Protein AF-A0A382W7L1-F1 (afdb_monomer_lite)

Organism: NCBI:txid408172

Foldseek 3Di:
DPPPPDDPVNLVPDDPVVNVVVVVVVVVVVVVVVVVVVVVVVVVVD

Radius of gyration: 14.97 Å; chains: 1; bounding box: 31×15×42 Å

Sequence (46 aa):
MQHHKYSLTELDDMMPWEREIYIKLLLQHLEEEKMKAKERESRMKR

Secondary structure (DSSP, 8-state):
-----S-HHHHHSS-HHHHHHHHHHHHHHHHHHHHHHHHHHHHHT-

pLDDT: mean 82.8, std 13.41, range [47.94, 96.25]

Structure (mmCIF, N/CA/C/O backbone):
data_AF-A0A382W7L1-F1
#
_entry.id   AF-A0A382W7L1-F1
#
loop_
_atom_site.group_PDB
_atom_site.id
_atom_site.type_symbol
_atom_site.label_atom_id
_atom_site.label_alt_id
_atom_site.label_comp_id
_atom_site.label_asym_id
_atom_site.label_entity_id
_atom_site.label_seq_id
_atom_site.pdbx_PDB_ins_code
_atom_site.Cartn_x
_atom_site.Cartn_y
_atom_site.Cartn_z
_atom_site.occupancy
_atom_site.B_iso_or_equiv
_atom_site.auth_seq_id
_atom_site.auth_comp_id
_atom_site.auth_asym_id
_atom_site.auth_atom_id
_atom_site.pdbx_PDB_model_num
ATOM 1 N N . MET A 1 1 ? -10.184 9.479 -4.648 1.00 47.94 1 MET A N 1
ATOM 2 C CA . MET A 1 1 ? -8.883 8.809 -4.453 1.00 47.94 1 MET A CA 1
ATOM 3 C C . MET A 1 1 ? -8.459 8.153 -5.764 1.00 47.94 1 MET A C 1
ATOM 5 O O . MET A 1 1 ? -8.738 6.985 -5.977 1.00 47.94 1 MET A O 1
ATOM 9 N N . GLN A 1 2 ? -7.857 8.918 -6.681 1.00 49.06 2 GLN A N 1
ATOM 10 C CA . GLN A 1 2 ? -7.207 8.380 -7.885 1.00 49.06 2 GLN A CA 1
ATOM 11 C C . GLN A 1 2 ? -5.754 8.022 -7.525 1.00 49.06 2 GLN A C 1
ATOM 13 O O . GLN A 1 2 ? -4.820 8.718 -7.909 1.00 49.06 2 GLN A O 1
ATOM 18 N N . HIS A 1 3 ? -5.560 6.984 -6.705 1.00 52.31 3 HIS A N 1
ATOM 19 C CA . HIS A 1 3 ? -4.227 6.531 -6.266 1.00 52.31 3 HIS A CA 1
ATOM 20 C C . HIS A 1 3 ? -3.579 5.522 -7.225 1.00 52.31 3 HIS A C 1
ATOM 22 O O . HIS A 1 3 ? -2.726 4.738 -6.825 1.00 52.31 3 HIS A O 1
ATOM 28 N N . HIS A 1 4 ? -3.925 5.584 -8.509 1.00 57.22 4 HIS A N 1
ATOM 29 C CA . HIS A 1 4 ? -3.225 4.865 -9.568 1.00 57.22 4 HIS A CA 1
ATOM 30 C C . HIS A 1 4 ? -2.821 5.889 -10.626 1.00 57.22 4 HIS A C 1
ATOM 32 O O . HIS A 1 4 ? -3.561 6.158 -11.565 1.00 57.22 4 HIS A O 1
ATOM 38 N N . LYS A 1 5 ? -1.674 6.543 -10.398 1.00 63.56 5 LYS A N 1
ATOM 39 C CA . LYS A 1 5 ? -1.050 7.448 -11.379 1.00 63.56 5 LYS A CA 1
ATOM 40 C C . LYS A 1 5 ? -0.375 6.697 -12.530 1.00 63.56 5 LYS A C 1
ATOM 42 O O . LYS A 1 5 ? 0.056 7.347 -13.469 1.00 63.56 5 LYS A O 1
ATOM 47 N N . TYR A 1 6 ? -0.289 5.372 -12.429 1.00 66.88 6 TYR A N 1
ATOM 48 C CA . TYR A 1 6 ? 0.230 4.497 -13.466 1.00 66.88 6 TYR A CA 1
ATOM 49 C C . TYR A 1 6 ? -0.931 3.707 -14.060 1.00 66.88 6 TYR A C 1
ATOM 51 O O . TYR A 1 6 ? -1.711 3.077 -13.339 1.00 66.88 6 TYR A O 1
ATOM 59 N N . SER A 1 7 ? -1.057 3.781 -15.374 1.00 76.25 7 SER A N 1
ATOM 60 C CA . SER A 1 7 ? -1.867 2.888 -16.185 1.00 76.25 7 SER A CA 1
ATOM 61 C C . SER A 1 7 ? -1.299 1.466 -16.147 1.00 76.25 7 SER A C 1
ATOM 63 O O . SER A 1 7 ? -0.132 1.250 -15.821 1.00 76.25 7 SER A O 1
ATOM 65 N N . LEU A 1 8 ? -2.128 0.476 -16.491 1.00 69.19 8 LEU A N 1
ATOM 66 C CA . LEU A 1 8 ? -1.697 -0.925 -16.555 1.00 69.19 8 LEU A CA 1
ATOM 67 C C . LEU A 1 8 ? -0.514 -1.115 -17.518 1.00 69.19 8 LEU A C 1
ATOM 69 O O . LEU A 1 8 ? 0.404 -1.858 -17.205 1.00 69.19 8 LEU A O 1
ATOM 73 N N . THR A 1 9 ? -0.491 -0.370 -18.625 1.00 74.94 9 THR A N 1
ATOM 74 C CA . THR A 1 9 ? 0.618 -0.370 -19.588 1.00 74.94 9 THR A CA 1
ATOM 75 C C . THR A 1 9 ? 1.918 0.154 -18.973 1.00 74.94 9 THR A C 1
ATOM 77 O O . THR A 1 9 ? 2.965 -0.451 -19.154 1.00 74.94 9 THR A O 1
ATOM 80 N N . GLU A 1 10 ? 1.860 1.222 -18.173 1.00 72.75 10 GLU A N 1
ATOM 81 C CA . GLU A 1 10 ? 3.049 1.758 -17.493 1.00 72.75 10 GLU A CA 1
ATOM 82 C C . GLU A 1 10 ? 3.595 0.799 -16.422 1.00 72.75 10 GLU A C 1
ATOM 84 O O . GLU A 1 10 ? 4.793 0.797 -16.163 1.00 72.75 10 GLU A O 1
ATOM 89 N N . LEU A 1 11 ? 2.744 -0.035 -15.812 1.00 72.06 11 LEU A N 1
ATOM 90 C CA . LEU A 1 11 ? 3.175 -1.075 -14.867 1.00 72.06 11 LEU A CA 1
ATOM 91 C C . LEU A 1 11 ? 3.795 -2.299 -15.559 1.00 72.06 11 LEU A C 1
ATOM 93 O O . LEU A 1 11 ? 4.635 -2.977 -14.956 1.00 72.06 11 LEU A O 1
ATOM 97 N N . ASP A 1 12 ? 3.382 -2.584 -16.793 1.00 72.00 12 ASP A N 1
ATOM 98 C CA . ASP A 1 12 ? 3.939 -3.666 -17.610 1.00 72.00 12 ASP A CA 1
ATOM 99 C C . ASP A 1 12 ? 5.306 -3.282 -18.197 1.00 72.00 12 ASP A C 1
ATOM 101 O O . ASP A 1 12 ? 6.206 -4.122 -18.237 1.00 72.00 12 ASP A O 1
ATOM 105 N N . 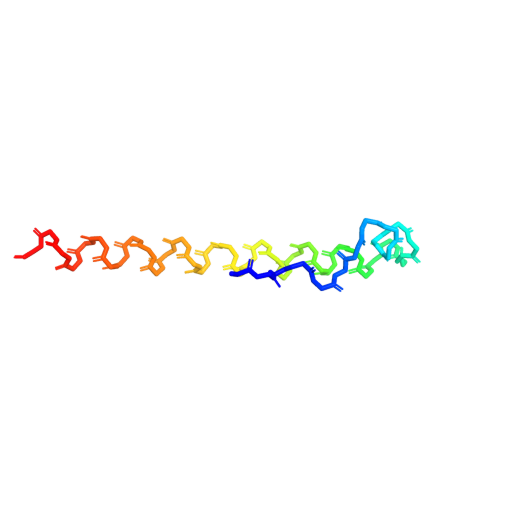ASP A 1 13 ? 5.492 -2.007 -18.552 1.00 80.00 13 ASP A N 1
ATOM 106 C CA . ASP A 1 13 ? 6.768 -1.466 -19.044 1.00 80.00 13 ASP A CA 1
ATOM 107 C C . ASP A 1 13 ? 7.794 -1.198 -17.922 1.00 80.00 13 ASP A C 1
ATOM 109 O O . ASP A 1 13 ? 8.974 -0.954 -18.190 1.00 80.00 13 ASP A O 1
ATOM 113 N N . MET A 1 14 ? 7.378 -1.256 -16.651 1.00 80.94 14 MET A N 1
ATOM 114 C CA . MET A 1 14 ? 8.273 -1.106 -15.501 1.00 80.94 14 MET A CA 1
ATOM 115 C C . MET A 1 14 ? 9.253 -2.273 -15.376 1.00 80.94 14 MET A C 1
ATOM 117 O O . MET A 1 14 ? 8.892 -3.452 -15.489 1.00 80.94 14 MET A O 1
ATOM 121 N N . MET A 1 15 ? 10.492 -1.955 -14.989 1.00 81.94 15 MET A N 1
ATOM 122 C CA . MET A 1 15 ? 11.457 -2.990 -14.640 1.00 81.94 15 MET A CA 1
ATOM 123 C C . MET A 1 15 ? 10.917 -3.842 -13.476 1.00 81.94 15 MET A C 1
ATOM 125 O O . MET A 1 15 ? 10.318 -3.296 -12.543 1.00 81.94 15 MET A O 1
ATOM 129 N N . PRO A 1 16 ? 11.147 -5.174 -13.462 1.00 79.44 16 PRO A N 1
ATOM 130 C CA . PRO A 1 16 ? 10.540 -6.066 -12.470 1.00 79.44 16 PRO A CA 1
ATOM 131 C C . PRO A 1 16 ? 10.739 -5.630 -11.012 1.00 79.44 16 PRO A C 1
ATOM 133 O O . PRO A 1 16 ? 9.829 -5.769 -10.198 1.00 79.44 16 PRO A O 1
ATOM 136 N N . TRP A 1 17 ? 11.895 -5.042 -10.700 1.00 89.75 17 TRP A N 1
ATOM 137 C CA . TRP A 1 17 ? 12.236 -4.565 -9.361 1.00 89.75 17 TRP A CA 1
ATOM 138 C C . TRP A 1 17 ? 11.505 -3.266 -8.969 1.00 89.75 17 TRP A C 1
ATOM 140 O O . TRP A 1 17 ? 11.125 -3.109 -7.809 1.00 89.75 17 TRP A O 1
ATOM 150 N N . GLU A 1 18 ? 11.255 -2.350 -9.911 1.00 85.94 18 GLU A N 1
ATOM 151 C CA . GLU A 1 18 ? 10.519 -1.100 -9.650 1.00 85.94 18 GLU A CA 1
ATOM 152 C C . GLU A 1 18 ? 9.061 -1.398 -9.314 1.00 85.94 18 GLU A C 1
ATOM 154 O O . GLU A 1 18 ? 8.509 -0.847 -8.358 1.00 85.94 18 GLU A O 1
ATOM 159 N N . ARG A 1 19 ? 8.461 -2.348 -10.042 1.00 84.38 19 ARG A N 1
ATOM 160 C CA . ARG A 1 19 ? 7.106 -2.830 -9.772 1.00 84.38 19 ARG A CA 1
ATOM 161 C C . ARG A 1 19 ? 6.989 -3.423 -8.368 1.00 84.38 19 ARG A C 1
ATOM 163 O O . ARG A 1 19 ? 6.021 -3.139 -7.666 1.00 84.38 19 ARG A O 1
ATOM 170 N N . GLU A 1 20 ? 7.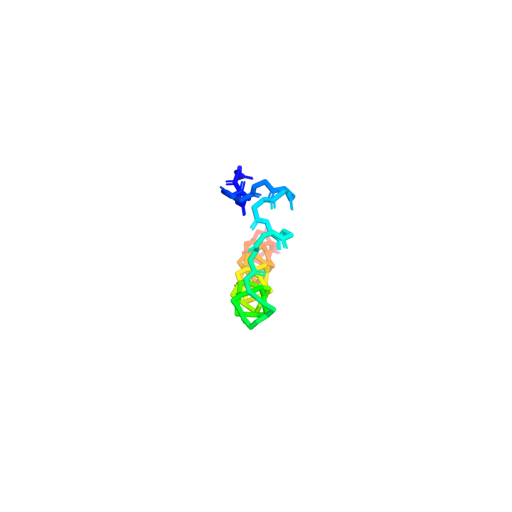970 -4.208 -7.922 1.00 88.94 20 GLU A N 1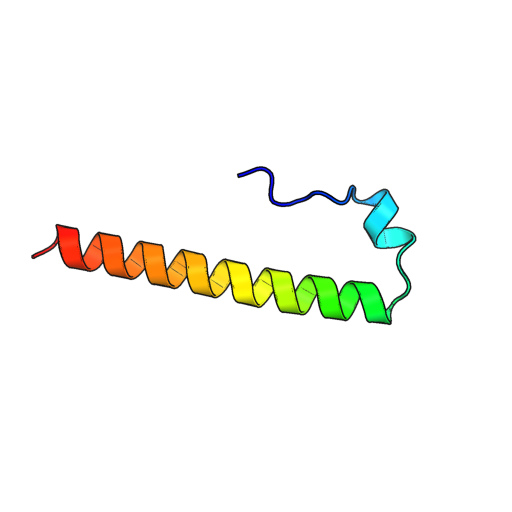
ATOM 171 C CA . GLU A 1 20 ? 7.976 -4.754 -6.558 1.00 88.94 20 GLU A CA 1
ATOM 172 C C . GLU A 1 20 ? 8.024 -3.659 -5.485 1.00 88.94 20 GLU A C 1
ATOM 174 O O . GLU A 1 20 ? 7.323 -3.754 -4.475 1.00 88.94 20 GLU A O 1
ATOM 179 N N . ILE A 1 21 ? 8.824 -2.608 -5.694 1.00 90.00 21 ILE A N 1
ATOM 180 C CA . ILE A 1 21 ? 8.885 -1.460 -4.779 1.00 90.00 21 ILE A CA 1
ATOM 181 C C . ILE A 1 21 ? 7.548 -0.716 -4.771 1.00 90.00 21 ILE A C 1
ATOM 183 O O . ILE A 1 21 ? 7.023 -0.426 -3.695 1.00 90.00 21 ILE A O 1
ATOM 187 N N . TYR A 1 22 ? 6.965 -0.455 -5.942 1.00 86.88 22 TYR A N 1
ATOM 188 C CA . TYR A 1 22 ? 5.667 0.209 -6.046 1.00 86.88 22 TYR A CA 1
ATOM 189 C C . TYR A 1 22 ? 4.568 -0.576 -5.321 1.00 86.88 22 TYR A C 1
ATOM 191 O O . TYR A 1 22 ? 3.822 -0.002 -4.528 1.00 86.88 22 TYR A O 1
ATOM 199 N N . ILE A 1 23 ? 4.511 -1.898 -5.516 1.00 88.50 23 ILE A N 1
ATOM 200 C CA . ILE A 1 23 ? 3.559 -2.774 -4.821 1.00 88.50 23 ILE A CA 1
ATOM 201 C C . ILE A 1 23 ? 3.770 -2.712 -3.305 1.00 88.50 23 ILE A C 1
ATOM 203 O O . ILE A 1 23 ? 2.796 -2.586 -2.565 1.00 88.50 23 ILE A O 1
ATOM 207 N N . LYS A 1 24 ? 5.019 -2.752 -2.822 1.00 92.81 24 LYS A N 1
ATOM 208 C CA . LYS A 1 24 ? 5.318 -2.638 -1.382 1.00 92.81 24 LYS A CA 1
ATOM 209 C C . LYS A 1 24 ? 4.820 -1.315 -0.798 1.00 92.81 24 LYS A C 1
ATOM 211 O O . LYS A 1 24 ? 4.160 -1.322 0.239 1.00 92.81 24 LYS A O 1
ATOM 216 N N . LEU A 1 25 ? 5.087 -0.198 -1.476 1.00 92.56 25 LEU A N 1
ATOM 217 C CA . LEU A 1 25 ? 4.622 1.126 -1.051 1.00 92.56 25 LEU A CA 1
ATOM 218 C C . LEU A 1 25 ? 3.092 1.228 -1.074 1.00 92.56 25 LEU A C 1
ATOM 220 O O . LEU A 1 25 ? 2.493 1.785 -0.155 1.00 92.56 25 LEU A O 1
ATOM 224 N N . LEU A 1 26 ? 2.448 0.653 -2.092 1.00 90.38 26 LEU A N 1
ATOM 225 C CA . LEU A 1 26 ? 0.992 0.623 -2.200 1.00 90.38 26 LEU A CA 1
ATOM 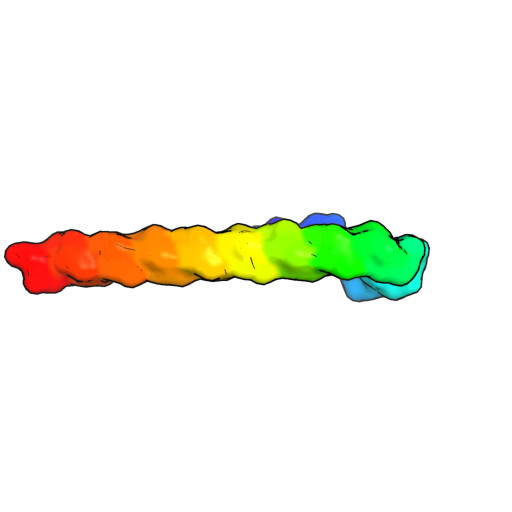226 C C . LEU A 1 26 ? 0.359 -0.192 -1.066 1.00 90.38 26 LEU A C 1
ATOM 228 O O . LEU A 1 26 ? -0.602 0.263 -0.448 1.00 90.38 26 LEU A O 1
ATOM 232 N N . LEU A 1 27 ? 0.908 -1.369 -0.760 1.00 93.44 27 LEU A N 1
ATOM 233 C CA . LEU A 1 27 ? 0.443 -2.197 0.353 1.00 93.44 27 LEU A CA 1
ATOM 234 C C . LEU A 1 27 ? 0.566 -1.463 1.692 1.00 93.44 27 LEU A C 1
ATOM 236 O O . LEU A 1 27 ? -0.378 -1.484 2.481 1.00 93.44 27 LEU A O 1
ATOM 240 N N . GLN A 1 28 ? 1.686 -0.773 1.923 1.00 94.38 28 GLN A N 1
ATOM 241 C CA . GLN A 1 28 ? 1.874 0.036 3.126 1.00 94.38 28 GLN A CA 1
ATOM 242 C C . GLN A 1 28 ? 0.813 1.141 3.225 1.00 94.38 28 GLN A C 1
ATOM 244 O O . GLN A 1 28 ? 0.164 1.283 4.261 1.00 94.38 28 GLN A O 1
ATOM 249 N N . HIS A 1 29 ? 0.587 1.878 2.136 1.00 93.19 29 HIS A N 1
ATOM 250 C CA . HIS A 1 29 ? -0.416 2.939 2.099 1.00 93.19 29 HIS A CA 1
ATOM 251 C C . HIS A 1 29 ? -1.832 2.421 2.407 1.00 93.19 29 HIS A C 1
ATOM 253 O O . HIS A 1 29 ? -2.569 3.037 3.177 1.00 93.19 29 HIS A O 1
ATOM 259 N N . LEU A 1 30 ? -2.216 1.272 1.844 1.00 94.31 30 LEU A N 1
ATOM 260 C CA . LEU A 1 30 ? -3.531 0.674 2.087 1.00 94.31 30 LEU A CA 1
ATOM 261 C C . LEU A 1 30 ? -3.721 0.244 3.547 1.00 94.31 30 LEU A C 1
ATOM 263 O O . LEU A 1 30 ? -4.809 0.429 4.100 1.00 94.31 30 LEU A O 1
ATOM 267 N N . GLU A 1 31 ? -2.685 -0.307 4.184 1.00 96.06 31 GLU A N 1
ATOM 268 C CA . GLU A 1 31 ? -2.760 -0.678 5.600 1.00 96.06 31 GLU A CA 1
ATOM 269 C C . GLU A 1 31 ? -2.891 0.566 6.493 1.00 96.06 31 GLU A C 1
ATOM 271 O O . GLU A 1 31 ? -3.723 0.585 7.401 1.00 96.06 31 GLU A O 1
ATOM 276 N N . GLU A 1 32 ? -2.162 1.645 6.193 1.00 96.25 32 GLU A N 1
ATOM 277 C CA . GLU A 1 32 ? -2.302 2.925 6.898 1.00 96.25 32 GLU A CA 1
ATOM 278 C C . GLU A 1 32 ? -3.725 3.494 6.780 1.00 96.25 32 GLU A C 1
ATOM 280 O O . GLU A 1 32 ? -4.319 3.908 7.780 1.00 96.25 32 GLU A O 1
ATOM 285 N N . GLU A 1 33 ? -4.317 3.481 5.583 1.00 95.69 33 GLU A N 1
ATOM 286 C CA . GLU A 1 33 ? -5.685 3.970 5.376 1.00 95.69 33 GLU A CA 1
ATOM 287 C C . GLU A 1 33 ? -6.725 3.117 6.116 1.00 95.69 33 GLU A C 1
ATOM 289 O O . GLU A 1 33 ? -7.660 3.652 6.724 1.00 95.69 33 GLU A O 1
ATOM 294 N N . LYS A 1 34 ? -6.539 1.793 6.141 1.00 95.75 34 LYS A N 1
ATOM 295 C CA . LYS A 1 34 ? -7.378 0.865 6.911 1.00 95.75 34 LYS A CA 1
ATOM 296 C C . LYS A 1 34 ? -7.276 1.127 8.412 1.00 95.75 34 LYS A C 1
ATOM 298 O O . LYS A 1 34 ? -8.298 1.117 9.101 1.00 95.75 34 LYS A O 1
ATOM 303 N N . MET A 1 35 ? -6.076 1.392 8.923 1.00 96.00 35 MET A N 1
ATOM 304 C CA . MET A 1 35 ? -5.868 1.747 10.328 1.00 96.00 35 MET A CA 1
ATOM 305 C C . MET A 1 35 ? -6.553 3.070 10.678 1.00 96.00 35 MET A C 1
ATOM 307 O O . MET A 1 35 ? -7.333 3.112 11.628 1.00 96.00 35 MET A O 1
ATOM 311 N N . LY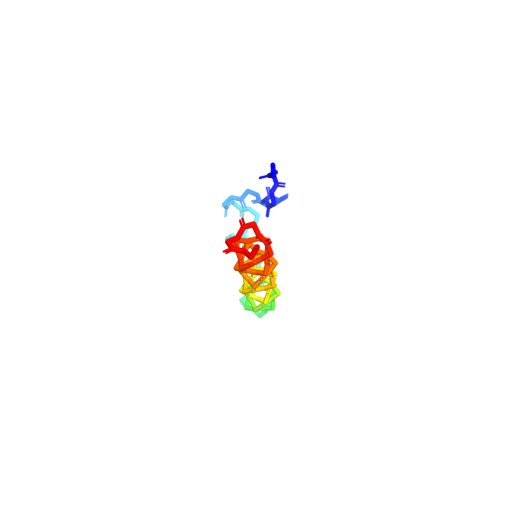S A 1 36 ? -6.399 4.113 9.852 1.00 95.31 36 LYS A N 1
ATOM 312 C CA . LYS A 1 36 ? -7.124 5.386 10.033 1.00 95.31 36 LYS A CA 1
ATOM 313 C C . LYS A 1 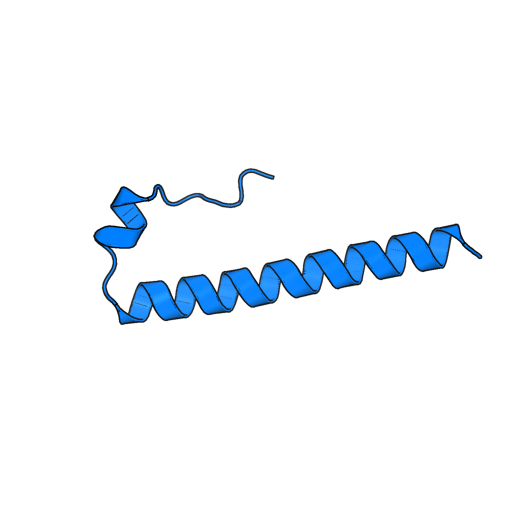36 ? -8.641 5.207 9.979 1.00 95.31 36 LYS A C 1
ATOM 315 O O . LYS A 1 36 ? -9.375 5.883 10.698 1.00 95.31 36 LYS A O 1
ATOM 320 N N . ALA A 1 37 ? -9.152 4.330 9.113 1.00 94.25 37 ALA A N 1
ATOM 321 C CA . ALA A 1 37 ? -10.580 4.019 9.059 1.00 94.25 37 ALA A CA 1
ATOM 322 C C . ALA A 1 37 ? -11.067 3.370 10.366 1.00 94.25 37 ALA A C 1
ATOM 324 O O . ALA A 1 37 ? -12.048 3.840 10.940 1.00 94.25 37 ALA A O 1
ATOM 325 N N . LYS A 1 38 ? -10.337 2.374 10.884 1.00 94.75 38 LYS A N 1
ATOM 326 C CA . LYS A 1 38 ? -10.638 1.730 12.174 1.00 94.75 38 LYS A CA 1
ATOM 327 C C . LYS A 1 38 ? -10.571 2.702 13.351 1.00 94.75 38 LYS A C 1
ATOM 329 O O . LYS A 1 38 ? -11.419 2.645 14.235 1.00 94.75 38 LYS A O 1
ATOM 334 N N . GLU A 1 39 ? -9.585 3.596 13.377 1.00 94.38 39 GLU A N 1
ATOM 335 C CA . GLU A 1 39 ? -9.476 4.628 14.415 1.00 94.38 39 GLU A CA 1
ATOM 336 C C . GLU A 1 39 ? -10.645 5.614 14.377 1.00 94.38 39 GLU A C 1
ATOM 338 O O . GLU A 1 39 ? -11.163 6.010 15.419 1.00 94.38 39 GLU A O 1
ATOM 343 N N . ARG A 1 40 ? -11.086 6.010 13.179 1.00 92.81 40 ARG A N 1
ATOM 344 C CA . ARG A 1 40 ? -12.278 6.852 13.024 1.00 92.81 40 ARG A CA 1
ATOM 345 C C . ARG A 1 40 ? -13.529 6.132 13.517 1.00 92.81 40 ARG A C 1
ATOM 347 O O . ARG A 1 40 ? -14.299 6.718 14.269 1.00 92.81 40 ARG A O 1
ATOM 354 N N . GLU A 1 41 ? -13.698 4.865 13.151 1.00 91.75 41 GLU A N 1
ATOM 355 C CA . GLU A 1 41 ? -14.829 4.048 13.595 1.00 91.75 41 GLU A CA 1
ATOM 356 C C . GLU A 1 41 ? -14.840 3.860 15.121 1.00 91.75 41 GLU A C 1
ATOM 358 O O . GLU A 1 41 ? -15.883 4.004 15.755 1.00 91.75 41 GLU A O 1
ATOM 363 N N . SER A 1 42 ? -13.685 3.588 15.737 1.00 91.56 42 SER A N 1
ATOM 364 C CA . SER A 1 42 ? -13.592 3.419 17.191 1.00 91.56 42 SER A CA 1
ATOM 365 C C . SER A 1 42 ? -13.867 4.716 17.952 1.00 91.56 42 SER A C 1
ATOM 367 O O . SER A 1 42 ? -14.497 4.673 19.008 1.00 91.56 42 SER A O 1
ATOM 369 N N . ARG A 1 43 ? -13.459 5.871 17.406 1.00 88.94 43 ARG A N 1
ATOM 370 C CA . ARG A 1 43 ? -13.803 7.193 17.953 1.00 88.94 43 ARG A CA 1
ATOM 371 C C . ARG A 1 43 ? -15.294 7.503 17.846 1.00 88.94 43 ARG A C 1
ATOM 373 O O . ARG A 1 43 ? -15.814 8.129 18.753 1.00 88.94 43 ARG A O 1
ATOM 380 N N . MET A 1 44 ? -15.968 7.080 16.775 1.00 83.69 44 MET A N 1
ATOM 381 C CA . MET A 1 44 ? -17.414 7.297 16.598 1.00 83.69 44 MET A CA 1
ATOM 382 C C . MET A 1 44 ? -18.280 6.393 17.486 1.00 83.69 44 MET A C 1
ATOM 384 O O . MET A 1 44 ? -19.431 6.723 17.744 1.00 83.69 44 MET A O 1
ATOM 388 N N . LYS A 1 45 ? -17.756 5.238 17.919 1.00 75.56 45 LYS A N 1
ATOM 389 C CA . LYS A 1 45 ? -18.466 4.281 18.788 1.00 75.56 45 LYS A CA 1
ATOM 390 C C . LYS A 1 45 ? -18.341 4.582 20.289 1.00 75.56 45 LYS A C 1
ATOM 392 O O . LYS A 1 45 ? -18.959 3.874 21.081 1.00 75.56 45 LYS A O 1
ATOM 397 N N . ARG A 1 46 ? -17.518 5.558 20.675 1.00 64.19 46 ARG A N 1
ATOM 398 C CA . ARG A 1 46 ? -17.374 6.050 22.054 1.00 64.19 46 ARG A CA 1
ATOM 399 C C . ARG A 1 46 ? -18.258 7.265 22.275 1.00 64.19 46 ARG A C 1
ATOM 401 O O . ARG A 1 46 ? -18.789 7.362 23.398 1.00 64.19 46 ARG A O 1
#